Protein AF-A0A969X2L2-F1 (afdb_monomer)

Foldseek 3Di:
D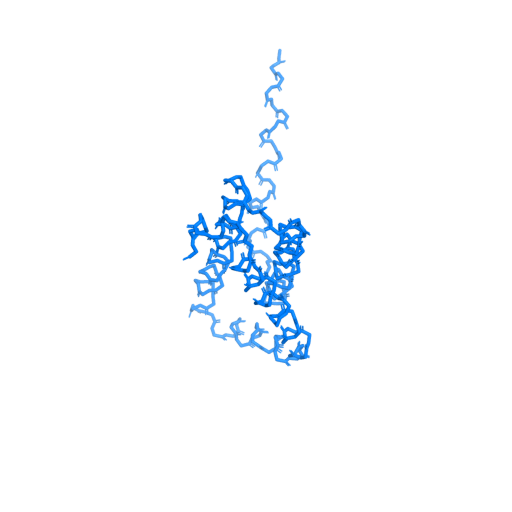DPPVVPVVVVVVVVVCVPPDALLNLLVVVLVLLVVLLVLLCVCLVVLAHDLVSLVVNVVSVVVNVVSVVVVCVVCVVPVPSVVSNVVNCVVCVVVVVVSVVSSVVSVVSCCSGHPSVSRPD

Radius of gyration: 17.99 Å; Cα contacts (8 Å, |Δi|>4): 81; chains: 1; bounding box: 37×44×44 Å

Mean predicted aligned error: 8.16 Å

Structure (mmCIF, N/CA/C/O backbone):
data_AF-A0A969X2L2-F1
#
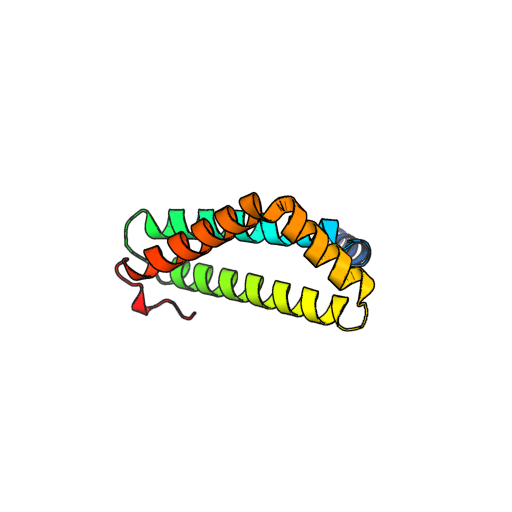_entry.id   AF-A0A969X2L2-F1
#
loop_
_atom_site.group_PDB
_atom_site.id
_atom_site.type_symbol
_atom_site.label_atom_id
_atom_site.label_alt_id
_atom_site.label_comp_id
_atom_site.label_asym_id
_atom_site.label_entity_id
_atom_site.label_seq_id
_atom_site.pdbx_PDB_ins_code
_atom_site.Cartn_x
_atom_site.Cartn_y
_atom_site.Cartn_z
_atom_site.occupancy
_atom_site.B_iso_or_equiv
_atom_site.auth_seq_id
_atom_site.auth_comp_id
_atom_site.auth_asym_id
_atom_site.auth_atom_id
_atom_site.pdbx_PDB_model_num
ATOM 1 N N . MET A 1 1 ? -21.173 38.806 -13.240 1.00 43.03 1 MET A N 1
ATOM 2 C CA . MET A 1 1 ? -20.196 37.845 -13.800 1.00 43.03 1 MET A CA 1
ATOM 3 C C . MET A 1 1 ? -19.871 36.829 -12.721 1.00 43.03 1 MET A C 1
ATOM 5 O O . MET A 1 1 ? -19.482 37.214 -11.626 1.00 43.03 1 MET A O 1
ATOM 9 N N . ASN A 1 2 ? -20.200 35.568 -12.987 1.00 36.97 2 ASN A N 1
ATOM 10 C CA . ASN A 1 2 ? -20.453 34.535 -11.984 1.00 36.97 2 ASN A CA 1
ATOM 11 C C . ASN A 1 2 ? -19.165 34.017 -11.325 1.00 36.97 2 ASN A C 1
ATOM 13 O O . ASN A 1 2 ? -18.197 33.706 -12.008 1.00 36.97 2 ASN A O 1
ATOM 17 N N . LYS A 1 3 ? -19.196 33.847 -9.997 1.00 43.66 3 LYS A N 1
ATOM 18 C CA . LYS A 1 3 ? -18.114 33.316 -9.137 1.00 43.66 3 LYS A CA 1
ATOM 19 C C . LYS A 1 3 ? -17.779 31.826 -9.373 1.00 43.66 3 LYS A C 1
ATOM 21 O O . LYS A 1 3 ? -17.090 31.215 -8.566 1.00 43.66 3 LYS A O 1
ATOM 26 N N . ILE A 1 4 ? -18.271 31.238 -10.462 1.00 50.81 4 ILE A N 1
ATOM 27 C CA . ILE A 1 4 ? -18.187 29.799 -10.759 1.00 50.81 4 ILE A CA 1
ATOM 28 C C . ILE A 1 4 ? -16.998 29.493 -11.690 1.00 50.81 4 ILE A C 1
ATOM 30 O O . ILE A 1 4 ? -16.523 28.365 -11.759 1.00 50.81 4 ILE A O 1
ATOM 34 N N . THR A 1 5 ? -16.435 30.505 -12.352 1.00 47.53 5 THR A N 1
ATOM 35 C CA . THR A 1 5 ? -15.412 30.300 -13.387 1.00 47.53 5 THR A CA 1
ATOM 36 C C . THR A 1 5 ? -14.016 29.966 -12.841 1.00 47.53 5 THR A C 1
ATOM 38 O O . THR A 1 5 ? -13.189 29.460 -13.591 1.00 47.53 5 THR A O 1
ATOM 41 N N . CYS A 1 6 ? -13.739 30.184 -11.547 1.00 43.47 6 CYS A N 1
ATOM 42 C CA . CYS A 1 6 ? -12.415 29.892 -10.972 1.00 43.47 6 CYS A CA 1
ATOM 43 C C . CYS A 1 6 ? -12.207 28.430 -10.547 1.00 43.47 6 CYS A C 1
ATOM 45 O O . CYS A 1 6 ? -11.062 28.008 -10.432 1.00 43.47 6 CYS A O 1
ATOM 47 N N . TYR A 1 7 ? -13.265 27.640 -10.339 1.00 45.50 7 TYR A N 1
ATOM 48 C CA . TYR A 1 7 ? -13.107 26.256 -9.863 1.00 45.50 7 TYR A CA 1
ATOM 49 C C . TYR A 1 7 ? -12.970 25.222 -10.986 1.00 45.50 7 TYR A C 1
ATOM 51 O O . TYR A 1 7 ? -12.451 24.133 -10.759 1.00 45.50 7 TYR A O 1
ATOM 59 N N . VAL A 1 8 ? -13.360 25.567 -12.216 1.00 46.38 8 VAL A N 1
ATOM 60 C CA . VAL A 1 8 ? -13.308 24.633 -13.354 1.00 46.38 8 VAL A CA 1
ATOM 61 C C . VAL A 1 8 ? -11.897 24.525 -13.955 1.00 46.38 8 VAL A C 1
ATOM 63 O O . VAL A 1 8 ? -11.589 23.538 -14.614 1.00 46.38 8 VAL A O 1
ATOM 66 N N . PHE A 1 9 ? -10.996 25.475 -13.678 1.00 43.97 9 PHE A N 1
ATOM 67 C CA . PHE A 1 9 ? -9.645 25.467 -14.257 1.00 43.97 9 PHE A CA 1
ATOM 68 C C . PHE A 1 9 ? -8.607 24.666 -13.448 1.00 43.97 9 PHE A C 1
ATOM 70 O O . PHE A 1 9 ? -7.576 24.277 -13.992 1.00 43.97 9 PHE A O 1
ATOM 77 N N . CYS A 1 10 ? -8.871 24.362 -12.170 1.00 45.03 10 CYS A N 1
ATOM 78 C CA . CYS A 1 10 ? -7.967 23.529 -11.363 1.00 45.03 10 CYS A CA 1
ATOM 79 C C . CYS A 1 10 ? -8.164 22.023 -11.598 1.00 45.03 10 CYS A C 1
ATOM 81 O O . CYS A 1 10 ? -7.229 21.253 -11.388 1.00 45.03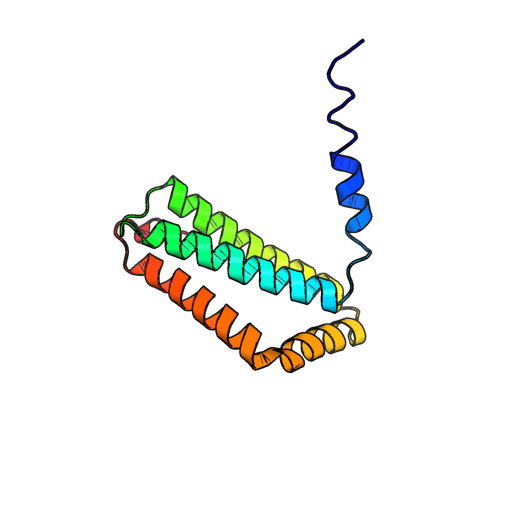 10 CYS A O 1
ATOM 83 N N . LEU A 1 11 ? -9.341 21.589 -12.069 1.00 45.94 11 LEU A N 1
ATOM 84 C CA . LEU A 1 11 ? -9.608 20.166 -12.316 1.00 45.94 11 LEU A CA 1
ATOM 85 C C . LEU A 1 11 ? -9.038 19.668 -13.655 1.00 45.94 11 LEU A C 1
ATOM 87 O O . LEU A 1 11 ? -8.695 18.496 -13.780 1.00 45.94 11 LEU A O 1
ATOM 91 N N . SER A 1 12 ? -8.885 20.545 -14.651 1.00 43.94 12 SER A N 1
ATOM 92 C CA . SER A 1 12 ? -8.387 20.170 -15.983 1.00 43.94 12 SER A CA 1
ATOM 93 C C . SER A 1 12 ? -6.862 20.031 -16.064 1.00 43.94 12 SER A C 1
ATOM 95 O O . SER A 1 12 ? -6.364 19.376 -16.979 1.00 43.94 12 SER A O 1
ATOM 97 N N . PHE A 1 13 ? -6.105 20.579 -15.106 1.00 42.47 13 PHE A N 1
ATOM 98 C CA . PHE A 1 13 ? -4.641 20.441 -15.077 1.00 42.47 13 PHE A CA 1
ATOM 99 C C . PHE A 1 13 ? -4.149 19.136 -14.432 1.00 42.47 13 PHE A C 1
ATOM 101 O O . PHE A 1 13 ? -3.029 18.709 -14.708 1.00 42.47 13 PHE A O 1
ATOM 108 N N . LEU A 1 14 ? -4.981 18.456 -13.635 1.00 48.88 14 LEU A N 1
ATOM 109 C CA . LEU A 1 14 ? -4.628 17.152 -13.056 1.00 48.88 14 LEU A CA 1
ATOM 110 C C . LEU A 1 14 ? -4.720 16.010 -14.082 1.00 48.88 14 LEU A C 1
ATOM 112 O O . LEU A 1 14 ? -3.979 15.035 -13.987 1.00 48.88 14 LEU A O 1
ATOM 116 N N . ILE A 1 15 ? -5.556 16.161 -15.114 1.00 46.44 15 ILE A N 1
ATOM 117 C CA . ILE A 1 15 ? -5.764 15.132 -16.147 1.00 46.44 15 ILE A CA 1
ATOM 118 C C . ILE A 1 15 ? -4.626 15.137 -17.192 1.00 46.44 15 ILE A C 1
ATOM 120 O O . ILE A 1 15 ? -4.343 14.114 -17.809 1.00 46.44 15 ILE A O 1
ATOM 124 N N . LEU A 1 16 ? -3.887 16.245 -17.337 1.00 42.44 16 LEU A N 1
ATOM 125 C CA . LEU A 1 16 ? -2.766 16.363 -18.286 1.00 42.44 16 LEU A CA 1
ATOM 126 C C . LEU A 1 16 ? -1.424 15.809 -17.765 1.00 42.44 16 LEU A C 1
ATOM 128 O O . LEU A 1 16 ? -0.486 15.662 -18.545 1.00 42.44 16 LEU A O 1
ATOM 132 N N . LEU A 1 17 ? -1.321 15.441 -16.481 1.00 43.41 17 LEU A N 1
ATOM 133 C CA . LEU A 1 17 ? -0.140 14.758 -15.919 1.00 43.41 17 LEU A CA 1
ATOM 134 C C . LEU A 1 17 ? -0.291 13.225 -15.875 1.00 43.41 17 LEU A C 1
ATOM 136 O O . LEU A 1 17 ? 0.684 12.515 -15.615 1.00 43.41 17 LEU A O 1
ATOM 140 N N . GLY A 1 18 ? -1.488 12.705 -16.172 1.00 43.78 18 GLY A N 1
ATOM 141 C CA . GLY A 1 18 ? -1.842 11.283 -16.071 1.00 43.78 18 GLY A CA 1
ATOM 142 C C . GLY A 1 18 ? -1.150 10.349 -17.072 1.00 43.78 18 GLY A C 1
ATOM 143 O O . GLY A 1 18 ? -1.200 9.138 -16.892 1.00 43.78 18 GLY A O 1
ATOM 144 N N . SER A 1 19 ? -0.451 10.879 -18.082 1.00 42.00 19 SER A N 1
ATOM 145 C CA . SER A 1 19 ? 0.235 10.076 -19.112 1.00 42.00 19 SER A CA 1
ATOM 146 C C . SER A 1 19 ? 1.768 10.236 -19.141 1.00 42.00 19 SER A C 1
ATOM 148 O O . SER A 1 19 ? 2.412 9.648 -20.006 1.00 42.00 19 SER A O 1
ATOM 150 N N . CYS A 1 20 ? 2.380 10.982 -18.208 1.00 55.12 20 CYS A N 1
ATOM 151 C CA . CYS A 1 20 ? 3.834 11.259 -18.202 1.00 55.12 20 CYS A CA 1
ATOM 152 C C . CYS A 1 20 ? 4.603 10.649 -17.009 1.00 55.12 20 CYS A C 1
ATOM 154 O O . CYS A 1 20 ? 5.746 11.021 -16.746 1.00 55.12 20 CYS A O 1
ATOM 156 N N . GLY A 1 21 ? 4.001 9.728 -16.251 1.00 67.38 21 GLY A N 1
ATOM 157 C CA . GLY A 1 21 ? 4.707 8.977 -15.206 1.00 67.38 21 GLY A CA 1
ATOM 158 C C . GLY A 1 21 ? 5.281 7.681 -15.770 1.00 67.38 21 GLY A C 1
ATOM 159 O O . GLY A 1 21 ? 4.519 6.868 -16.275 1.00 67.38 21 GLY A O 1
ATOM 160 N N . GLY A 1 22 ? 6.596 7.475 -15.709 1.00 87.88 22 GLY A N 1
ATOM 161 C CA . GLY A 1 22 ? 7.217 6.195 -16.072 1.00 87.88 22 GLY A CA 1
ATOM 162 C C . GLY A 1 22 ? 7.264 5.198 -14.902 1.00 87.88 22 GLY A C 1
ATOM 163 O O . GLY A 1 22 ? 6.883 5.553 -13.783 1.00 87.88 22 GLY A O 1
ATOM 164 N N . PRO A 1 23 ? 7.846 4.005 -15.113 1.00 93.31 23 PRO A N 1
ATOM 165 C CA . PRO A 1 23 ? 7.965 2.941 -14.106 1.00 93.31 23 PRO A CA 1
ATOM 166 C C . PRO A 1 23 ? 8.493 3.401 -12.742 1.00 93.31 23 PRO A C 1
ATOM 168 O O . PRO A 1 23 ? 7.938 3.086 -11.694 1.00 93.31 23 PRO A O 1
ATOM 171 N N . LYS A 1 24 ? 9.522 4.252 -12.742 1.00 93.12 24 LYS A N 1
ATOM 172 C CA . LYS A 1 24 ? 10.086 4.839 -11.517 1.00 93.12 24 LYS A CA 1
ATOM 173 C C . LYS A 1 24 ? 9.103 5.747 -10.770 1.00 93.12 24 LYS A C 1
ATOM 175 O O . LYS A 1 24 ? 9.128 5.801 -9.544 1.00 93.12 24 LYS A O 1
ATOM 180 N N . THR A 1 25 ? 8.286 6.512 -11.491 1.00 94.50 25 THR A N 1
ATOM 181 C CA . THR A 1 25 ? 7.285 7.397 -10.879 1.00 94.50 25 THR A CA 1
ATOM 182 C C . THR A 1 25 ? 6.183 6.574 -10.237 1.00 94.50 25 THR A C 1
ATOM 184 O O . THR A 1 25 ? 5.766 6.888 -9.127 1.00 94.50 25 THR A O 1
ATOM 187 N N . ASP A 1 26 ? 5.760 5.504 -10.899 1.00 95.31 26 ASP A N 1
ATOM 188 C CA . ASP A 1 26 ? 4.731 4.614 -10.376 1.00 95.31 26 ASP A CA 1
ATOM 189 C C . ASP A 1 26 ? 5.213 3.857 -9.135 1.00 95.31 26 ASP A C 1
ATOM 191 O O . ASP A 1 26 ? 4.501 3.814 -8.138 1.00 95.31 26 ASP A O 1
ATOM 195 N N . ALA A 1 27 ? 6.457 3.371 -9.118 1.00 95.62 27 ALA A N 1
ATOM 196 C CA . ALA A 1 27 ? 7.016 2.740 -7.922 1.00 95.62 27 ALA A CA 1
ATOM 197 C C . ALA A 1 27 ? 7.104 3.716 -6.732 1.00 95.62 27 ALA A C 1
ATOM 199 O O . ALA A 1 27 ? 6.826 3.353 -5.593 1.00 95.62 27 ALA A O 1
ATOM 200 N N . LYS A 1 28 ? 7.418 4.993 -6.989 1.00 95.00 28 LYS A N 1
ATOM 201 C CA . LYS A 1 28 ? 7.358 6.044 -5.959 1.00 95.00 28 LYS A CA 1
ATOM 202 C C . LYS A 1 28 ? 5.933 6.349 -5.492 1.00 95.00 28 LYS A C 1
ATOM 204 O O . LYS A 1 28 ? 5.758 6.788 -4.360 1.00 95.00 28 LYS A O 1
ATOM 209 N N . LYS A 1 29 ? 4.920 6.189 -6.350 1.00 96.00 29 LYS A N 1
ATOM 210 C CA . LYS A 1 29 ? 3.513 6.319 -5.941 1.00 96.00 29 LYS A CA 1
ATOM 211 C C . LYS A 1 29 ? 3.117 5.166 -5.023 1.00 96.00 29 LYS A C 1
ATOM 213 O O . LYS A 1 29 ? 2.575 5.444 -3.962 1.00 96.00 29 LYS A O 1
ATOM 218 N N . LEU A 1 30 ? 3.469 3.928 -5.380 1.00 97.00 30 LEU A N 1
ATOM 219 C CA . LEU A 1 30 ? 3.269 2.750 -4.530 1.00 97.00 30 LEU A CA 1
ATOM 220 C C . LEU A 1 30 ? 3.880 2.955 -3.142 1.00 97.00 30 LEU A C 1
ATOM 222 O O . LEU A 1 30 ? 3.215 2.767 -2.133 1.00 97.00 30 LEU A O 1
ATOM 226 N N . GLU A 1 31 ? 5.129 3.411 -3.093 1.00 96.88 31 GLU A N 1
ATOM 227 C CA . GLU A 1 31 ? 5.798 3.742 -1.838 1.00 96.88 31 GLU A CA 1
ATOM 228 C C . GLU A 1 31 ? 4.998 4.750 -0.992 1.00 96.88 31 GLU A C 1
ATOM 230 O O . GLU A 1 31 ? 4.808 4.541 0.205 1.00 96.88 31 GLU A O 1
ATOM 235 N N . LYS A 1 32 ? 4.505 5.836 -1.600 1.00 96.81 32 LYS A N 1
ATOM 236 C CA . LYS A 1 32 ? 3.699 6.838 -0.886 1.00 96.81 32 LYS A CA 1
ATOM 237 C C . LYS A 1 32 ? 2.367 6.278 -0.399 1.00 96.81 32 LYS A C 1
ATOM 239 O O . LYS A 1 32 ? 1.962 6.633 0.703 1.00 96.81 32 LYS A O 1
ATOM 244 N N . LEU A 1 33 ? 1.710 5.434 -1.195 1.00 97.38 33 LEU A N 1
ATOM 245 C CA . LEU A 1 33 ? 0.466 4.770 -0.805 1.00 97.38 33 LEU A CA 1
ATOM 246 C C . LEU A 1 33 ? 0.696 3.881 0.418 1.00 97.38 33 LEU A C 1
ATOM 248 O O . LEU A 1 33 ? -0.001 4.039 1.413 1.00 97.38 33 LEU A O 1
ATOM 252 N N . LEU A 1 34 ? 1.734 3.037 0.394 1.00 98.31 34 LEU A N 1
ATOM 253 C CA . LEU A 1 34 ? 2.089 2.178 1.528 1.00 98.31 34 LEU A CA 1
ATOM 254 C C . LEU A 1 34 ? 2.328 2.998 2.802 1.00 98.31 34 LEU A C 1
ATOM 256 O O . LEU A 1 34 ? 1.739 2.694 3.835 1.00 98.31 34 LEU A O 1
ATOM 260 N N . ILE A 1 35 ? 3.134 4.065 2.728 1.00 97.75 35 ILE A N 1
ATOM 261 C CA . ILE A 1 35 ? 3.419 4.939 3.880 1.00 97.75 35 ILE A CA 1
ATOM 262 C C . ILE A 1 35 ? 2.143 5.619 4.388 1.00 97.75 35 ILE A C 1
ATOM 264 O O . ILE A 1 35 ? 1.865 5.587 5.584 1.00 97.75 35 ILE A O 1
ATOM 268 N N . SER A 1 36 ? 1.369 6.228 3.486 1.00 97.50 36 SER A N 1
ATOM 269 C CA . SER A 1 36 ? 0.164 6.974 3.851 1.00 97.50 36 SER A CA 1
ATOM 270 C C . SER A 1 36 ? -0.880 6.069 4.490 1.00 97.50 36 SER A C 1
ATOM 272 O O . SER A 1 36 ? -1.474 6.447 5.493 1.00 97.50 36 SER A O 1
ATOM 274 N N . HIS A 1 37 ? -1.108 4.882 3.927 1.00 98.19 37 HIS A N 1
ATOM 275 C CA . HIS A 1 37 ? -2.093 3.950 4.463 1.00 98.19 37 HIS A CA 1
ATOM 276 C C . HIS A 1 37 ? -1.632 3.393 5.809 1.00 98.19 37 HIS A C 1
ATOM 278 O O . HIS A 1 37 ? -2.418 3.399 6.747 1.00 98.19 37 HIS A O 1
ATOM 284 N N . THR A 1 38 ? -0.353 3.009 5.930 1.00 98.44 38 THR A N 1
ATOM 285 C CA . THR A 1 38 ? 0.239 2.552 7.203 1.00 98.44 38 THR A CA 1
ATOM 286 C C . THR A 1 38 ? -0.013 3.570 8.311 1.00 98.44 38 THR A C 1
ATOM 288 O O . THR A 1 38 ? -0.534 3.219 9.363 1.00 98.44 38 THR A O 1
ATOM 291 N N . GLN A 1 39 ? 0.278 4.849 8.054 1.00 98.25 39 GLN A N 1
ATOM 292 C CA . GLN A 1 39 ? 0.081 5.906 9.042 1.00 98.25 39 GLN A CA 1
ATOM 293 C C . GLN A 1 39 ? -1.395 6.077 9.431 1.00 98.25 39 GLN A C 1
ATOM 295 O O . GLN A 1 39 ? -1.699 6.330 10.595 1.00 98.25 39 GLN A O 1
ATOM 300 N N . VAL A 1 40 ? -2.325 5.948 8.479 1.00 98.00 40 VAL A N 1
ATOM 301 C CA . VAL A 1 40 ? -3.760 6.010 8.791 1.00 98.00 40 VAL A CA 1
ATOM 302 C C . VAL A 1 40 ? -4.191 4.803 9.622 1.00 98.00 40 VAL A C 1
ATOM 304 O O . VAL A 1 40 ? -4.868 4.992 10.626 1.00 98.00 40 VAL A O 1
ATOM 307 N N . PHE A 1 41 ? -3.758 3.591 9.274 1.00 98.19 41 PHE A N 1
ATOM 308 C CA . PHE A 1 41 ? -4.070 2.381 10.039 1.00 98.19 41 PHE A CA 1
ATOM 309 C C . PHE A 1 41 ? -3.517 2.445 11.465 1.00 98.19 41 PHE A C 1
ATOM 311 O O . PHE A 1 41 ? -4.228 2.129 12.412 1.00 98.19 41 PHE A O 1
ATOM 318 N N . GLU A 1 42 ? -2.284 2.919 11.645 1.00 98.00 42 GLU A N 1
ATOM 319 C CA . GLU A 1 42 ? -1.694 3.133 12.971 1.00 98.00 42 GLU A CA 1
ATOM 320 C C . GLU A 1 42 ? -2.476 4.162 13.797 1.00 98.00 42 GLU A C 1
ATOM 322 O O . GLU A 1 42 ? -2.680 3.955 14.993 1.00 98.00 42 GLU A O 1
ATOM 327 N N . ASN A 1 43 ? -2.944 5.247 13.170 1.00 97.69 43 ASN A N 1
ATOM 328 C CA . ASN A 1 43 ? -3.754 6.254 13.855 1.00 97.69 43 ASN A CA 1
ATOM 329 C C . ASN A 1 43 ? -5.122 5.695 14.265 1.00 97.69 43 ASN A C 1
ATOM 331 O O . ASN A 1 43 ? -5.539 5.915 15.399 1.00 97.69 43 ASN A O 1
ATOM 335 N N . ILE A 1 44 ? -5.790 4.953 13.378 1.00 97.25 44 ILE A N 1
ATOM 336 C CA . ILE A 1 44 ? -7.077 4.301 13.669 1.00 97.25 44 ILE A CA 1
ATOM 337 C C . ILE A 1 44 ? -6.911 3.251 14.778 1.00 97.25 44 ILE A C 1
ATOM 339 O O . ILE A 1 44 ? -7.729 3.166 15.680 1.00 97.25 44 ILE A O 1
ATOM 343 N N . ALA A 1 45 ? -5.819 2.484 14.781 1.00 97.25 45 ALA A N 1
ATOM 344 C CA . ALA A 1 45 ? -5.570 1.476 15.812 1.00 97.25 45 ALA A CA 1
ATOM 345 C C . ALA A 1 45 ? -5.143 2.061 17.176 1.00 97.25 45 ALA A C 1
ATOM 347 O O . ALA A 1 45 ? -4.950 1.302 18.133 1.00 97.25 45 ALA A O 1
ATOM 348 N N . SER A 1 46 ? -4.916 3.377 17.271 1.00 96.88 46 SER A N 1
ATOM 349 C CA . SER A 1 46 ? -4.239 3.992 18.420 1.00 96.88 46 SER A CA 1
ATOM 350 C C . SER A 1 46 ? -5.078 4.014 19.701 1.00 96.88 46 SER A C 1
ATOM 352 O O . SER A 1 46 ? -4.521 3.851 20.788 1.00 96.88 46 SER A O 1
ATOM 354 N N . ASP A 1 47 ? -6.398 4.157 19.588 1.00 95.81 47 ASP A N 1
ATOM 355 C CA . ASP A 1 47 ? -7.338 4.136 20.715 1.00 95.81 47 ASP A CA 1
ATOM 356 C C . ASP A 1 47 ? -8.009 2.765 20.924 1.00 95.81 47 ASP A C 1
ATOM 358 O O . ASP A 1 47 ? -8.784 2.593 21.866 1.00 95.81 47 ASP A O 1
ATOM 362 N N . LYS A 1 48 ? -7.649 1.780 20.087 1.00 97.12 48 LYS A N 1
ATOM 363 C CA . LYS A 1 48 ? -8.162 0.402 20.085 1.00 97.12 48 LYS A CA 1
ATOM 364 C C . LYS A 1 48 ? -9.667 0.275 19.825 1.00 97.12 48 LYS A C 1
ATOM 366 O O . LYS A 1 48 ? -10.225 -0.782 20.121 1.00 97.12 48 LYS A O 1
ATOM 371 N N . ASN A 1 49 ? -10.301 1.283 19.229 1.00 97.56 49 ASN A N 1
ATOM 372 C CA . ASN A 1 49 ? -11.722 1.269 18.907 1.00 97.56 49 ASN A CA 1
ATOM 373 C C . ASN A 1 49 ? -11.980 1.839 17.506 1.00 97.56 49 ASN A C 1
ATOM 375 O O . ASN A 1 49 ? -11.707 3.001 17.250 1.00 97.56 49 ASN A O 1
ATOM 379 N N . ILE A 1 50 ? -12.558 1.038 16.614 1.00 97.50 50 ILE A N 1
ATOM 380 C CA . ILE A 1 50 ? -12.863 1.429 15.237 1.00 97.50 50 ILE A CA 1
ATOM 381 C C . ILE A 1 50 ? -14.336 1.808 15.138 1.00 97.50 50 ILE A C 1
ATOM 383 O O . ILE A 1 50 ? -15.231 0.966 15.233 1.00 97.50 50 ILE A O 1
ATOM 387 N N . ASN A 1 51 ? -14.599 3.085 14.877 1.00 96.44 51 ASN A N 1
ATOM 388 C CA . ASN A 1 51 ? -15.947 3.565 14.597 1.00 96.44 51 ASN A CA 1
ATOM 389 C C . ASN A 1 51 ? -16.326 3.428 13.107 1.00 96.44 51 ASN A C 1
ATOM 391 O O . ASN A 1 51 ? -15.501 3.147 12.239 1.00 96.44 51 ASN A O 1
ATOM 395 N N . GLU A 1 52 ? -17.600 3.669 12.777 1.00 96.31 52 GLU A N 1
ATOM 396 C CA . GLU A 1 52 ? -18.118 3.520 11.406 1.00 96.31 52 GLU A CA 1
ATOM 397 C C . GLU A 1 52 ? -17.399 4.415 10.374 1.00 96.31 52 GLU A C 1
ATOM 399 O O . GLU A 1 52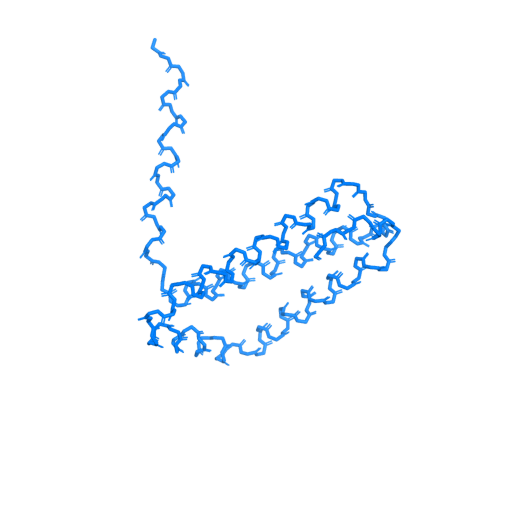 ? -17.247 4.031 9.213 1.00 96.31 52 GLU A O 1
ATOM 404 N N . GLN A 1 53 ? -16.962 5.619 10.763 1.00 96.88 53 GLN A N 1
ATOM 405 C CA . GLN A 1 53 ? -16.241 6.518 9.853 1.00 96.88 53 GLN A CA 1
ATOM 406 C C . GLN A 1 53 ? -14.831 6.001 9.575 1.00 96.88 53 GLN A C 1
ATOM 408 O O . GLN A 1 53 ? -14.384 6.042 8.431 1.00 96.88 53 GLN A O 1
ATOM 413 N N . GLU A 1 54 ? -14.159 5.481 10.598 1.00 98.00 54 GLU A N 1
ATOM 414 C CA . GLU A 1 54 ? -12.835 4.872 10.473 1.00 98.00 54 GLU A CA 1
ATOM 415 C C . GLU A 1 54 ? -12.893 3.590 9.645 1.00 98.00 54 GLU A C 1
ATOM 417 O O . GLU A 1 54 ? -12.081 3.422 8.740 1.00 98.00 54 GLU A O 1
A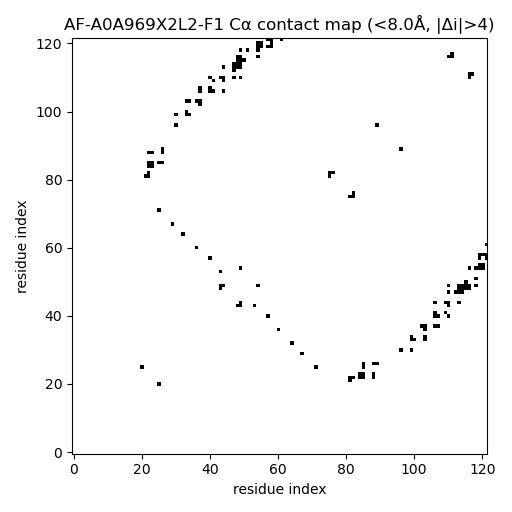TOM 422 N N . ALA A 1 55 ? -13.904 2.742 9.853 1.00 97.25 55 ALA A N 1
ATOM 423 C CA . ALA A 1 55 ? -14.110 1.549 9.035 1.00 97.25 55 ALA A CA 1
ATOM 424 C C . ALA A 1 55 ? -14.310 1.892 7.546 1.00 97.25 55 ALA A C 1
ATOM 426 O O . ALA A 1 55 ? -13.695 1.278 6.672 1.00 97.25 55 ALA A O 1
ATOM 427 N N . LYS A 1 56 ? -15.104 2.932 7.244 1.00 97.06 56 LYS A N 1
ATOM 428 C CA . LYS A 1 56 ? -15.270 3.445 5.871 1.00 97.06 56 LYS A CA 1
ATOM 429 C C . LYS A 1 56 ? -13.974 3.999 5.292 1.00 97.06 56 LYS A C 1
ATOM 431 O O . LYS A 1 56 ? -13.716 3.821 4.103 1.00 97.06 56 LYS A O 1
ATOM 436 N N . GLU A 1 57 ? -13.172 4.678 6.106 1.00 97.00 57 GLU A N 1
ATOM 437 C CA . GLU A 1 57 ? -11.875 5.185 5.670 1.00 97.00 57 GLU A CA 1
ATOM 438 C C . GLU A 1 57 ? -10.926 4.032 5.333 1.00 97.00 57 GLU A C 1
ATOM 440 O O . GLU A 1 57 ? -10.315 4.051 4.267 1.00 97.00 57 GLU A O 1
ATOM 445 N N . VAL A 1 58 ? -10.864 2.985 6.162 1.00 97.38 58 VAL A N 1
ATOM 446 C CA . VAL A 1 58 ? -10.071 1.786 5.863 1.00 97.38 58 VAL A CA 1
ATOM 447 C C . VAL A 1 58 ? -10.517 1.156 4.538 1.00 97.38 58 VAL A C 1
ATOM 449 O O . VAL A 1 58 ? -9.673 0.925 3.671 1.00 97.38 58 VAL A O 1
ATOM 452 N N . ALA A 1 59 ? -11.822 0.955 4.328 1.00 96.69 59 ALA A N 1
ATOM 453 C CA . ALA A 1 59 ? -12.354 0.412 3.075 1.00 96.69 59 ALA A CA 1
ATOM 454 C C . ALA A 1 59 ? -11.959 1.269 1.855 1.00 96.69 59 ALA A C 1
ATOM 456 O O . ALA A 1 59 ? -11.507 0.746 0.834 1.00 96.69 59 ALA A O 1
ATOM 457 N N . ARG A 1 60 ? -12.032 2.603 1.979 1.00 96.81 60 ARG A N 1
ATOM 458 C CA . ARG A 1 60 ? -11.596 3.544 0.934 1.00 96.81 60 ARG A CA 1
ATOM 459 C C . ARG A 1 60 ? -10.107 3.393 0.607 1.00 96.81 60 ARG A C 1
ATOM 461 O O . ARG A 1 60 ? -9.735 3.449 -0.564 1.00 96.81 60 ARG A O 1
ATOM 468 N N . LEU A 1 61 ? -9.251 3.210 1.613 1.00 96.56 61 LEU A N 1
ATOM 469 C CA . LEU A 1 61 ? -7.812 3.001 1.411 1.00 96.56 61 LEU A CA 1
ATOM 470 C C . LEU A 1 61 ? -7.514 1.648 0.746 1.00 96.56 61 LEU A C 1
ATOM 472 O O . LEU A 1 61 ? -6.615 1.556 -0.094 1.00 96.56 61 LEU A O 1
ATOM 476 N N . MET A 1 62 ? -8.277 0.602 1.067 1.00 95.56 62 MET A N 1
ATOM 477 C CA . MET A 1 62 ? -8.167 -0.685 0.373 1.00 95.56 62 MET A CA 1
ATOM 478 C C . MET A 1 62 ? -8.587 -0.579 -1.092 1.00 95.56 62 MET A C 1
ATOM 480 O O . MET A 1 62 ? -7.902 -1.105 -1.974 1.00 95.56 62 MET A O 1
ATOM 484 N N . GLU A 1 63 ? -9.669 0.150 -1.368 1.00 96.19 63 GLU A N 1
ATOM 485 C CA . GLU A 1 63 ? -10.111 0.428 -2.731 1.00 96.19 63 GLU A CA 1
ATOM 486 C C . GLU A 1 63 ? -9.065 1.240 -3.515 1.00 96.19 63 GLU A C 1
ATOM 488 O O . GLU A 1 63 ? -8.789 0.918 -4.670 1.00 96.19 63 GLU A O 1
ATOM 493 N N . ASP A 1 64 ? -8.416 2.228 -2.892 1.00 95.06 64 ASP A N 1
ATOM 494 C CA . ASP A 1 64 ? -7.339 3.009 -3.519 1.00 95.06 64 ASP A CA 1
ATOM 4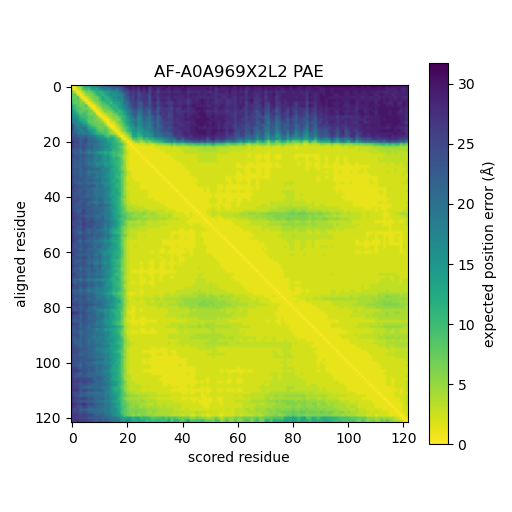95 C C . ASP A 1 64 ? -6.139 2.124 -3.906 1.00 95.06 64 ASP A C 1
ATOM 497 O O . ASP A 1 64 ? -5.665 2.158 -5.044 1.00 95.06 64 ASP A O 1
ATOM 501 N N . MET A 1 65 ? -5.701 1.232 -3.006 1.00 96.38 65 MET A N 1
ATOM 502 C CA . MET A 1 65 ? -4.629 0.271 -3.303 1.00 96.38 65 MET A CA 1
ATOM 503 C C . MET A 1 65 ? -5.023 -0.702 -4.427 1.00 96.38 65 MET A C 1
ATOM 505 O O . MET A 1 65 ? -4.226 -0.985 -5.327 1.00 96.38 65 MET A O 1
ATOM 509 N N . LYS A 1 66 ? -6.265 -1.201 -4.413 1.00 96.31 66 LYS A N 1
ATOM 510 C CA . LYS A 1 66 ? -6.805 -2.062 -5.475 1.00 96.31 66 LYS A CA 1
ATOM 511 C C . LYS A 1 66 ? -6.813 -1.342 -6.822 1.00 96.31 66 LYS A C 1
ATOM 513 O O . LYS A 1 66 ? -6.361 -1.910 -7.816 1.00 96.31 66 LYS A O 1
ATOM 518 N N . ASN A 1 67 ? -7.286 -0.099 -6.855 1.00 96.44 67 ASN A N 1
ATOM 519 C CA . ASN A 1 67 ? -7.329 0.715 -8.065 1.00 96.44 67 ASN A CA 1
ATOM 520 C C . ASN A 1 67 ? -5.923 0.988 -8.601 1.00 96.44 67 ASN A C 1
ATOM 522 O O . ASN A 1 67 ? -5.693 0.808 -9.795 1.00 96.44 67 ASN A O 1
ATOM 526 N N . PHE A 1 68 ? -4.962 1.312 -7.732 1.00 96.00 68 PHE A N 1
ATOM 527 C CA . PHE A 1 68 ? -3.564 1.454 -8.130 1.00 96.00 68 PHE A CA 1
ATOM 528 C C . PHE A 1 68 ? -3.025 0.175 -8.788 1.00 96.00 68 PHE A C 1
ATOM 530 O O . PHE A 1 68 ? -2.444 0.237 -9.871 1.00 96.00 68 PHE A O 1
ATOM 537 N N . ASN A 1 69 ? -3.258 -0.998 -8.193 1.00 94.56 69 ASN A N 1
ATOM 538 C CA . ASN A 1 69 ? -2.802 -2.268 -8.767 1.00 94.56 69 ASN A CA 1
ATOM 539 C C . ASN A 1 69 ? -3.418 -2.536 -10.150 1.00 94.56 69 ASN A C 1
ATOM 541 O O . ASN A 1 69 ? -2.696 -2.913 -11.075 1.00 94.56 69 ASN A O 1
ATOM 545 N N . LEU A 1 70 ? -4.718 -2.272 -10.317 1.00 96.31 70 LEU A N 1
ATOM 546 C CA . LEU A 1 70 ? -5.401 -2.386 -11.610 1.00 96.31 70 LEU A CA 1
ATOM 547 C C . LEU A 1 70 ? -4.845 -1.400 -12.648 1.00 96.31 70 LEU A C 1
ATOM 549 O O . LEU A 1 70 ? -4.705 -1.750 -13.822 1.00 96.31 70 LEU A O 1
ATOM 553 N N . GLU A 1 71 ? -4.503 -0.175 -12.241 1.00 94.88 71 GLU A N 1
ATOM 554 C CA . GLU A 1 71 ? -3.863 0.809 -13.117 1.00 94.88 71 GLU A CA 1
ATOM 555 C C . GLU A 1 71 ? -2.484 0.336 -13.590 1.00 94.88 71 GLU A C 1
ATOM 557 O O . GLU A 1 71 ? -2.195 0.410 -14.787 1.00 94.88 71 GLU A O 1
ATOM 562 N N . ILE A 1 72 ? -1.647 -0.178 -12.683 1.00 94.62 72 ILE A N 1
ATOM 563 C CA . ILE A 1 72 ? -0.318 -0.717 -13.006 1.00 94.62 72 ILE A CA 1
ATOM 564 C C . ILE A 1 72 ? -0.431 -1.925 -13.934 1.00 94.62 72 ILE A C 1
ATOM 566 O O . ILE A 1 72 ? 0.268 -1.979 -14.949 1.00 94.62 72 ILE A O 1
ATOM 570 N N . GLU A 1 73 ? -1.336 -2.859 -13.640 1.00 94.81 73 GLU A N 1
ATOM 571 C CA . GLU A 1 73 ? -1.585 -4.027 -14.484 1.00 94.81 73 GLU A CA 1
ATOM 572 C C . GLU A 1 73 ? -2.019 -3.603 -15.889 1.00 94.81 73 GLU A C 1
ATOM 574 O O . GLU A 1 73 ? -1.401 -3.997 -16.879 1.00 94.81 73 GLU A O 1
ATOM 579 N N . LYS A 1 74 ? -3.032 -2.738 -15.996 1.00 95.56 74 LYS A N 1
ATOM 580 C CA . LYS A 1 74 ? -3.538 -2.252 -17.285 1.00 95.56 74 LYS A CA 1
ATOM 581 C C . LYS A 1 74 ? -2.466 -1.508 -18.080 1.00 95.56 74 LYS A C 1
ATOM 583 O O . LYS A 1 74 ? -2.397 -1.655 -19.299 1.00 95.56 74 LYS A O 1
ATOM 588 N N . LYS A 1 75 ? -1.648 -0.699 -17.404 1.00 93.62 75 LYS A N 1
ATOM 589 C CA . LYS A 1 75 ? -0.601 0.114 -18.026 1.00 93.62 75 LYS A CA 1
ATOM 590 C C . LYS A 1 75 ? 0.542 -0.731 -18.580 1.00 93.62 75 LYS A C 1
ATOM 592 O O . LYS A 1 75 ? 1.010 -0.445 -19.678 1.00 93.62 75 LYS A O 1
ATOM 597 N N . TYR A 1 76 ? 0.975 -1.753 -17.844 1.00 94.50 76 TYR A N 1
ATOM 598 C CA . TYR A 1 76 ? 2.156 -2.547 -18.195 1.00 94.50 76 TYR A CA 1
ATOM 599 C C . TYR A 1 76 ? 1.852 -3.907 -18.830 1.00 94.50 76 TYR A C 1
ATOM 601 O O . TYR A 1 76 ? 2.758 -4.524 -19.382 1.00 94.50 76 TYR A O 1
ATOM 609 N N . SER A 1 77 ? 0.596 -4.360 -18.835 1.00 94.31 77 SER A N 1
ATOM 610 C CA . SER A 1 77 ? 0.165 -5.550 -19.582 1.00 94.31 77 SER A CA 1
ATOM 611 C C . SER A 1 77 ? 0.587 -5.517 -21.067 1.00 94.31 77 SER A C 1
ATOM 613 O O . SER A 1 77 ? 1.185 -6.493 -21.527 1.00 94.31 77 SER A O 1
ATOM 615 N N . PRO A 1 78 ? 0.404 -4.406 -21.817 1.00 95.00 78 PRO A N 1
ATOM 616 C CA . PRO A 1 78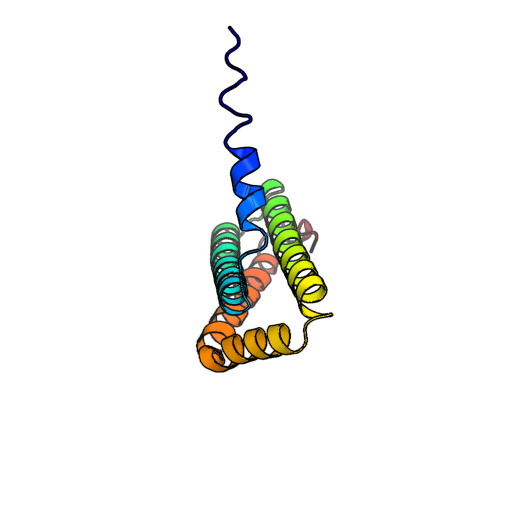 ? 0.910 -4.292 -23.187 1.00 95.00 78 PRO A CA 1
ATOM 617 C C . PRO A 1 78 ? 2.369 -3.801 -23.290 1.00 95.00 78 PRO A C 1
ATOM 619 O O . PRO A 1 78 ? 2.879 -3.685 -24.404 1.00 95.00 78 PRO A O 1
ATOM 622 N N . ASP A 1 79 ? 3.047 -3.495 -22.175 1.00 93.12 79 ASP A N 1
ATOM 623 C CA . ASP A 1 79 ? 4.405 -2.927 -22.145 1.00 93.12 79 ASP A CA 1
ATOM 624 C C . ASP A 1 79 ? 5.360 -3.751 -21.254 1.00 93.12 79 ASP A C 1
ATOM 626 O O . ASP A 1 79 ? 5.647 -3.376 -20.109 1.00 93.12 79 ASP A O 1
ATOM 630 N N . PRO A 1 80 ? 5.912 -4.863 -21.781 1.00 94.00 80 PRO A N 1
ATOM 631 C CA . PRO A 1 80 ? 6.832 -5.720 -21.036 1.00 94.00 80 PRO A CA 1
ATOM 632 C C . PRO A 1 80 ? 8.094 -4.997 -20.553 1.00 94.00 80 PRO A C 1
ATOM 634 O O . PRO A 1 80 ? 8.600 -5.309 -19.479 1.00 94.00 80 PRO A O 1
ATOM 637 N N . LYS A 1 81 ? 8.596 -4.014 -21.315 1.00 94.62 81 LYS A N 1
ATOM 638 C CA . LYS A 1 81 ? 9.789 -3.244 -20.926 1.00 94.62 81 LYS A CA 1
ATOM 639 C C . LYS A 1 81 ? 9.478 -2.307 -19.767 1.00 94.62 81 LYS A C 1
ATOM 641 O O . LYS A 1 81 ? 10.266 -2.212 -18.830 1.00 94.62 81 LYS A O 1
ATOM 646 N N . GLY A 1 82 ? 8.331 -1.633 -19.805 1.00 94.38 82 GLY A N 1
ATOM 647 C CA . GLY A 1 82 ? 7.855 -0.831 -18.682 1.00 94.38 82 GLY A CA 1
ATOM 648 C C . GLY A 1 82 ? 7.659 -1.672 -17.423 1.00 94.38 82 GLY A C 1
ATOM 649 O O . GLY A 1 82 ? 8.120 -1.268 -16.352 1.00 94.38 82 GLY A O 1
ATOM 650 N N . LYS A 1 83 ? 7.073 -2.871 -17.565 1.00 94.75 83 LYS A N 1
ATOM 651 C CA . LYS A 1 83 ? 6.926 -3.843 -16.473 1.00 94.75 83 LYS A CA 1
ATOM 652 C C . LYS A 1 83 ? 8.276 -4.223 -15.864 1.0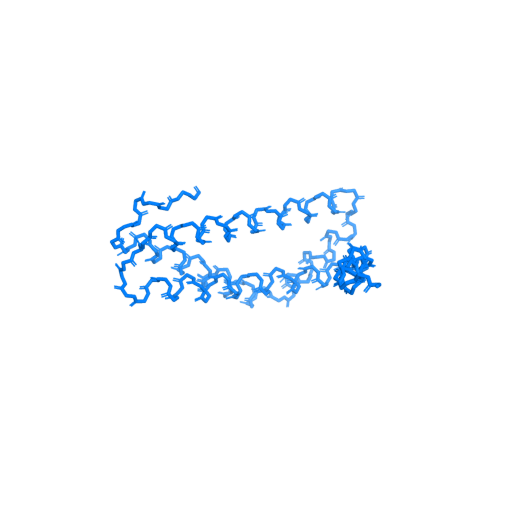0 94.75 83 LYS A C 1
ATOM 654 O O . LYS A 1 83 ? 8.470 -4.071 -14.662 1.00 94.75 83 LYS A O 1
ATOM 659 N N . GLU A 1 84 ? 9.232 -4.628 -16.696 1.00 95.06 84 GLU A N 1
ATOM 660 C CA . GLU A 1 84 ? 10.582 -5.000 -16.262 1.00 95.06 84 GLU A CA 1
ATOM 661 C C . GLU A 1 84 ? 11.291 -3.839 -15.550 1.00 95.06 84 GLU A C 1
ATOM 663 O O . GLU A 1 84 ? 11.942 -4.028 -14.525 1.00 95.06 84 GLU A O 1
ATOM 668 N N . MET A 1 85 ? 11.150 -2.608 -16.050 1.00 95.12 85 MET A N 1
ATOM 669 C CA . MET A 1 85 ? 11.721 -1.421 -15.411 1.00 95.12 85 MET A CA 1
ATOM 670 C C . MET A 1 85 ? 11.073 -1.113 -14.056 1.00 95.12 85 MET A C 1
ATOM 672 O O . MET A 1 85 ? 11.762 -0.638 -13.148 1.00 95.12 85 MET A O 1
ATOM 676 N N . PHE A 1 86 ? 9.767 -1.355 -13.921 1.00 95.00 86 PHE A N 1
ATOM 677 C CA . PHE A 1 86 ? 9.038 -1.196 -12.665 1.00 95.00 86 PHE A CA 1
ATOM 678 C C . PHE A 1 86 ? 9.541 -2.217 -11.643 1.00 95.00 86 PHE A C 1
ATOM 680 O O . PHE A 1 86 ? 10.019 -1.830 -10.577 1.00 95.00 86 PHE A O 1
ATOM 687 N N . GLU A 1 87 ? 9.557 -3.497 -12.014 1.00 95.56 87 GLU A N 1
ATOM 688 C CA . GLU A 1 87 ? 10.057 -4.598 -11.184 1.00 95.56 87 GLU A CA 1
ATOM 689 C C . GLU A 1 87 ? 11.534 -4.411 -10.819 1.00 95.56 87 GLU A C 1
ATOM 691 O O . GLU A 1 87 ? 11.914 -4.544 -9.660 1.00 95.56 87 GLU A O 1
ATOM 696 N N . THR A 1 88 ? 12.372 -3.990 -11.769 1.00 95.81 88 THR A N 1
ATOM 697 C CA . THR A 1 88 ? 13.786 -3.677 -11.517 1.00 95.81 88 THR A CA 1
ATOM 698 C C . THR A 1 88 ? 13.938 -2.568 -10.482 1.00 95.81 88 THR A C 1
ATOM 700 O O . THR A 1 88 ? 14.856 -2.611 -9.661 1.00 95.81 88 THR A O 1
ATOM 703 N N . TYR A 1 89 ? 13.075 -1.549 -10.512 1.00 95.00 89 TYR A N 1
ATOM 704 C CA . TYR A 1 89 ? 13.107 -0.500 -9.501 1.00 95.00 89 TYR A CA 1
ATOM 705 C C . TYR A 1 89 ? 12.735 -1.049 -8.123 1.00 95.00 89 TYR A C 1
ATOM 707 O O . TYR A 1 89 ? 13.421 -0.718 -7.156 1.00 95.00 89 TYR A O 1
ATOM 715 N N . LEU A 1 90 ? 11.698 -1.888 -8.032 1.00 96.31 90 LEU A N 1
ATOM 716 C CA . LEU A 1 90 ? 11.313 -2.533 -6.775 1.00 96.31 90 LEU A CA 1
ATOM 717 C C . LEU A 1 90 ? 12.450 -3.409 -6.236 1.00 96.31 90 LEU A C 1
ATOM 719 O O . LEU A 1 90 ? 12.872 -3.202 -5.105 1.00 96.31 90 LEU A O 1
ATOM 723 N N . ASN A 1 91 ? 13.032 -4.276 -7.069 1.00 97.06 91 ASN A N 1
ATOM 724 C CA . ASN A 1 91 ? 14.122 -5.183 -6.690 1.00 97.06 91 ASN A CA 1
ATOM 725 C C . ASN A 1 91 ? 15.387 -4.429 -6.251 1.00 97.06 91 ASN A C 1
ATOM 727 O O . ASN A 1 91 ? 16.034 -4.789 -5.275 1.00 97.06 91 ASN A O 1
ATOM 731 N N . LYS A 1 92 ? 15.737 -3.321 -6.918 1.00 97.50 92 LYS A N 1
ATOM 732 C CA . LYS A 1 92 ? 16.860 -2.465 -6.487 1.00 97.50 92 LYS A CA 1
ATOM 733 C C . LYS A 1 92 ? 16.634 -1.795 -5.131 1.00 97.50 92 LYS A C 1
ATOM 735 O O . LYS A 1 92 ? 17.593 -1.319 -4.534 1.00 97.50 92 LYS A O 1
ATOM 740 N N . ASN A 1 93 ? 15.385 -1.708 -4.681 1.00 96.88 93 ASN A N 1
ATOM 741 C CA . ASN A 1 93 ? 14.989 -1.124 -3.404 1.00 96.88 93 ASN A CA 1
ATOM 742 C C . ASN A 1 93 ? 14.274 -2.168 -2.527 1.00 96.88 93 ASN A C 1
ATOM 744 O O . ASN A 1 93 ? 13.428 -1.796 -1.715 1.00 96.88 93 ASN A O 1
ATOM 748 N N . GLU A 1 94 ? 14.589 -3.456 -2.705 1.00 96.81 94 GLU A N 1
ATOM 749 C CA . GLU A 1 94 ? 13.861 -4.575 -2.099 1.00 96.81 94 GLU A CA 1
ATOM 750 C C . GLU A 1 94 ? 13.767 -4.443 -0.580 1.00 96.81 94 GLU A C 1
ATOM 752 O O . GLU A 1 94 ? 12.674 -4.535 -0.038 1.00 96.81 94 GLU A O 1
ATOM 757 N N . GLU A 1 95 ? 14.872 -4.136 0.104 1.00 97.81 95 GLU A N 1
ATOM 758 C CA . GLU A 1 95 ? 14.891 -3.954 1.562 1.00 97.81 95 GLU A CA 1
ATOM 759 C C . GLU A 1 95 ? 13.883 -2.885 2.017 1.00 97.81 95 GLU A C 1
ATOM 761 O O . GLU A 1 95 ? 13.103 -3.095 2.948 1.00 97.81 95 GLU A O 1
ATOM 766 N N . ARG A 1 96 ? 13.836 -1.753 1.303 1.00 97.12 96 ARG A N 1
ATOM 767 C CA . ARG A 1 96 ? 12.906 -0.658 1.593 1.00 97.12 96 ARG A CA 1
ATOM 768 C C . ARG A 1 96 ? 11.463 -1.079 1.347 1.00 97.12 96 ARG A C 1
ATOM 770 O O . ARG A 1 96 ? 10.620 -0.843 2.204 1.00 97.12 96 ARG A O 1
ATOM 777 N N . PHE A 1 97 ? 11.162 -1.678 0.196 1.00 97.50 97 PHE A N 1
ATOM 778 C CA . PHE A 1 97 ? 9.795 -2.110 -0.107 1.00 97.50 97 PHE A CA 1
ATOM 779 C C . PHE A 1 97 ? 9.341 -3.247 0.806 1.00 97.50 97 PHE A C 1
ATOM 781 O O . PHE A 1 97 ? 8.198 -3.232 1.243 1.00 97.50 97 PHE A O 1
ATOM 788 N N . SER A 1 98 ? 10.228 -4.171 1.164 1.00 98.06 98 SER A N 1
ATOM 789 C CA . SER A 1 98 ? 9.961 -5.237 2.128 1.00 98.06 98 SER A CA 1
ATOM 790 C C . SER A 1 98 ? 9.571 -4.668 3.492 1.00 98.06 98 SER A C 1
ATOM 792 O O . SER A 1 98 ? 8.547 -5.062 4.052 1.00 98.06 98 SER A O 1
ATOM 794 N N . LEU A 1 99 ? 10.301 -3.660 3.987 1.00 98.31 99 LEU A N 1
ATOM 795 C CA . LEU A 1 99 ? 9.938 -2.957 5.219 1.00 98.31 99 LEU A CA 1
ATOM 796 C C . LEU A 1 99 ? 8.589 -2.236 5.092 1.00 98.31 99 LEU A C 1
ATOM 798 O O . LEU A 1 99 ? 7.750 -2.347 5.980 1.00 98.31 99 LEU A O 1
ATOM 802 N N . LEU A 1 100 ? 8.358 -1.523 3.985 1.00 98.31 100 LEU A N 1
ATOM 803 C CA . LEU A 1 100 ? 7.097 -0.814 3.754 1.00 98.31 100 LEU A CA 1
ATOM 804 C C . LEU A 1 100 ? 5.900 -1.767 3.699 1.00 98.31 100 LEU A C 1
ATOM 806 O O . LEU A 1 100 ? 4.884 -1.488 4.326 1.00 98.31 100 LEU A O 1
ATOM 810 N N . TYR A 1 101 ? 6.022 -2.896 2.999 1.00 98.25 101 TYR A N 1
ATOM 811 C CA . TYR A 1 101 ? 4.985 -3.925 2.969 1.00 98.25 101 TYR A CA 1
ATOM 812 C C . TYR A 1 101 ? 4.776 -4.546 4.345 1.00 98.25 101 TYR A C 1
ATOM 814 O O . TYR A 1 101 ? 3.637 -4.703 4.765 1.00 98.25 101 TYR A O 1
ATOM 822 N N . THR A 1 102 ? 5.853 -4.856 5.067 1.00 98.44 102 THR A N 1
ATOM 823 C CA . THR A 1 102 ? 5.764 -5.410 6.424 1.00 98.44 102 THR A CA 1
ATOM 824 C C . THR A 1 102 ? 5.012 -4.461 7.355 1.00 98.44 102 THR A C 1
ATOM 826 O O . THR A 1 102 ? 4.083 -4.884 8.035 1.00 98.44 102 THR A O 1
ATOM 829 N N . ASN A 1 103 ? 5.347 -3.169 7.349 1.00 98.44 103 ASN A N 1
ATOM 830 C CA . ASN A 1 103 ? 4.668 -2.170 8.177 1.00 98.44 103 ASN A CA 1
ATOM 831 C C . ASN A 1 103 ? 3.206 -1.983 7.757 1.00 98.44 103 ASN A C 1
ATOM 833 O O . ASN A 1 103 ? 2.319 -1.929 8.608 1.00 98.44 103 ASN A O 1
ATOM 837 N N . TYR A 1 104 ? 2.942 -1.947 6.452 1.00 98.50 104 TYR A N 1
ATOM 838 C CA . TYR A 1 104 ? 1.588 -1.857 5.915 1.00 98.50 104 TYR A CA 1
ATOM 839 C C . TYR A 1 104 ? 0.721 -3.047 6.346 1.00 98.50 104 TYR A C 1
ATOM 841 O O . TYR A 1 104 ? -0.371 -2.854 6.872 1.00 98.50 104 TYR A O 1
ATOM 849 N N . TYR A 1 105 ? 1.213 -4.279 6.197 1.00 97.81 105 TYR A N 1
ATOM 850 C CA . TYR A 1 105 ? 0.460 -5.464 6.604 1.00 97.81 105 TYR A CA 1
ATOM 851 C C . TYR A 1 105 ? 0.316 -5.565 8.120 1.00 97.81 105 TYR A C 1
ATOM 853 O O . TYR A 1 105 ? -0.771 -5.871 8.590 1.00 97.81 105 TYR A O 1
ATOM 861 N N . ASN A 1 106 ? 1.361 -5.267 8.893 1.00 98.25 106 ASN A N 1
ATOM 862 C CA . ASN A 1 106 ? 1.270 -5.293 10.352 1.00 98.25 106 ASN A CA 1
ATOM 863 C C . ASN A 1 106 ? 0.277 -4.248 10.875 1.00 98.25 106 ASN A C 1
ATOM 865 O O . ASN A 1 106 ? -0.521 -4.557 11.751 1.00 98.25 106 ASN A O 1
ATOM 869 N N . SER A 1 107 ? 0.288 -3.029 10.329 1.00 97.94 107 SER A N 1
ATOM 870 C CA . SER A 1 107 ? -0.666 -1.984 10.722 1.00 97.94 107 SER A CA 1
ATOM 871 C C . SER A 1 107 ? -2.104 -2.343 10.341 1.00 97.94 107 SER A C 1
ATOM 873 O O . SER A 1 107 ? -2.995 -2.162 11.163 1.00 97.94 107 SER A O 1
ATOM 875 N N . LEU A 1 108 ? -2.326 -2.935 9.161 1.00 97.25 108 LEU A N 1
ATOM 876 C CA . LEU A 1 108 ? -3.630 -3.477 8.770 1.00 97.25 108 LEU A CA 1
ATOM 877 C C . LEU A 1 108 ? -4.078 -4.613 9.702 1.00 97.25 108 LEU A C 1
ATOM 879 O O . LEU A 1 108 ? -5.216 -4.618 10.155 1.00 97.25 108 LEU A O 1
ATOM 883 N N . LEU A 1 109 ? -3.192 -5.560 10.022 1.00 96.69 109 LEU A N 1
ATOM 884 C CA . LEU A 1 109 ? -3.500 -6.669 10.930 1.00 96.69 109 LEU A CA 1
ATOM 885 C C . LEU A 1 109 ? -3.844 -6.175 12.339 1.00 96.69 109 LEU A C 1
ATOM 887 O O . LEU A 1 109 ? -4.782 -6.681 12.943 1.00 96.69 109 LEU A O 1
ATOM 891 N N . ASN A 1 110 ? -3.162 -5.137 12.827 1.00 97.25 110 ASN A N 1
ATOM 892 C CA . ASN A 1 110 ? -3.448 -4.535 14.130 1.00 97.25 110 ASN A CA 1
ATOM 893 C C . ASN A 1 110 ? -4.865 -3.944 14.230 1.00 97.25 110 ASN A C 1
ATOM 895 O O . ASN A 1 110 ? -5.373 -3.794 15.342 1.00 97.25 110 ASN A O 1
ATOM 899 N N . LEU A 1 111 ? -5.509 -3.604 13.105 1.00 97.81 111 LEU A N 1
ATOM 900 C CA . LEU A 1 111 ? -6.905 -3.156 13.105 1.00 97.81 111 LEU A CA 1
ATOM 901 C C . LEU A 1 111 ? -7.857 -4.275 13.544 1.00 97.81 111 LEU A C 1
ATOM 903 O O . LEU A 1 111 ? -8.849 -3.995 14.209 1.00 97.81 111 LEU A O 1
ATOM 907 N N . PHE A 1 112 ? -7.540 -5.538 13.250 1.00 96.38 112 PHE A N 1
ATOM 908 C CA . PHE A 1 112 ? -8.356 -6.685 13.666 1.00 96.38 112 PHE A CA 1
ATOM 909 C C . PHE A 1 112 ? -8.294 -6.959 15.175 1.00 96.38 112 PHE A C 1
ATOM 911 O O . PHE A 1 112 ? -9.181 -7.616 15.712 1.00 96.38 112 PHE A O 1
ATOM 918 N N . ASP A 1 113 ? -7.293 -6.412 15.869 1.00 96.25 113 ASP A N 1
ATOM 919 C CA . ASP A 1 113 ? -7.188 -6.472 17.331 1.00 96.25 113 ASP A CA 1
ATOM 920 C C . ASP A 1 113 ? -7.969 -5.343 18.037 1.00 96.25 113 ASP A C 1
ATOM 922 O O . ASP A 1 113 ? -7.897 -5.218 19.263 1.00 96.25 113 ASP A O 1
ATOM 926 N N . CYS A 1 114 ? -8.665 -4.479 17.291 1.00 97.44 114 CYS A N 1
ATOM 927 C CA . CYS A 1 114 ? -9.444 -3.370 17.841 1.00 97.44 114 CYS A CA 1
ATOM 928 C C . CYS A 1 114 ? -10.918 -3.759 18.042 1.00 97.44 114 CYS A C 1
ATOM 930 O O . CYS A 1 114 ? -11.469 -4.577 17.299 1.00 97.44 114 CYS A O 1
ATOM 932 N N . GLU A 1 115 ? -11.570 -3.145 19.033 1.00 96.81 115 GLU A N 1
ATOM 933 C CA . GLU A 1 115 ? -13.031 -3.197 19.166 1.00 96.81 115 GLU A CA 1
ATOM 934 C C . GLU A 1 115 ? -13.674 -2.550 17.929 1.00 96.81 115 GLU A C 1
ATOM 936 O O . GLU A 1 115 ? -13.153 -1.563 17.415 1.00 96.81 115 GLU A O 1
ATOM 941 N N . GLY A 1 116 ? -14.765 -3.119 17.407 1.00 94.75 116 GLY A N 1
ATOM 942 C CA . GLY A 1 116 ? -15.421 -2.620 16.194 1.00 94.75 116 GLY A CA 1
ATOM 943 C C . GLY A 1 116 ? -14.781 -3.081 14.880 1.00 94.75 116 GLY A C 1
ATOM 944 O O . GLY A 1 116 ? -15.242 -2.675 13.808 1.00 94.75 116 GLY A O 1
ATOM 945 N N . SER A 1 117 ? -13.753 -3.937 14.925 1.00 95.69 117 SER A N 1
ATOM 946 C CA . SER A 1 117 ? -13.090 -4.483 13.733 1.00 95.69 117 SER A CA 1
ATOM 947 C C . SER A 1 117 ? -14.004 -5.342 12.853 1.00 95.69 117 SER A C 1
ATOM 949 O O . SER A 1 117 ? -13.761 -5.467 11.655 1.00 95.69 117 SER A O 1
ATOM 951 N N . GLU A 1 118 ? -15.110 -5.859 13.391 1.00 94.12 118 GLU A N 1
ATOM 952 C CA . GLU A 1 118 ? -16.156 -6.546 12.629 1.00 94.12 118 GLU A CA 1
ATOM 953 C C . GLU A 1 118 ? -16.862 -5.650 11.597 1.00 94.12 118 GLU A C 1
ATOM 955 O O . GLU A 1 118 ? -17.538 -6.161 10.706 1.00 94.12 118 GLU A O 1
ATOM 960 N N . ASN A 1 119 ? -16.702 -4.325 11.702 1.00 92.38 119 ASN A N 1
ATOM 961 C CA . ASN A 1 119 ? -17.238 -3.357 10.744 1.00 92.38 119 ASN A CA 1
ATOM 962 C C . ASN A 1 119 ? -16.303 -3.113 9.546 1.00 92.38 119 ASN A C 1
ATOM 964 O O . ASN A 1 119 ? -16.672 -2.375 8.631 1.00 92.38 119 ASN A O 1
ATOM 968 N N . LEU A 1 120 ? -15.093 -3.685 9.549 1.00 92.38 120 LEU A N 1
ATOM 969 C CA . LEU A 1 120 ? -14.151 -3.581 8.439 1.00 92.38 120 LEU A CA 1
ATOM 970 C C . LEU A 1 120 ? -14.629 -4.444 7.260 1.00 92.38 120 LEU A C 1
ATOM 972 O O . LEU A 1 120 ? -14.619 -5.671 7.331 1.00 92.38 120 LEU A O 1
ATOM 976 N N . ASP A 1 121 ? -15.020 -3.790 6.166 1.00 84.94 121 ASP A N 1
ATOM 977 C CA . ASP A 1 121 ? -15.358 -4.429 4.887 1.00 84.94 121 ASP A CA 1
ATOM 978 C C . ASP A 1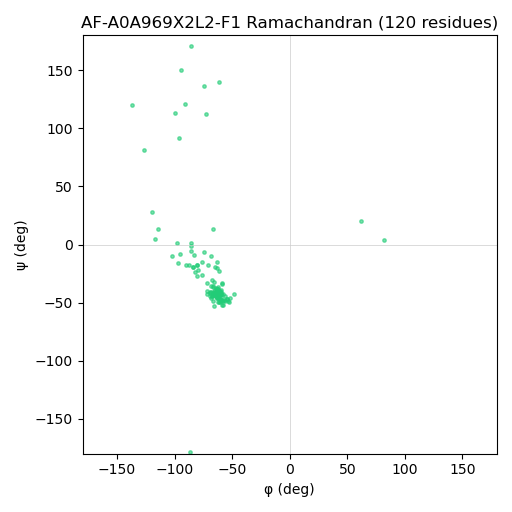 121 ? -14.126 -4.377 3.967 1.00 84.94 121 ASP A C 1
ATOM 980 O O . ASP A 1 121 ? -13.863 -3.359 3.317 1.00 84.94 121 ASP A O 1
ATOM 984 N N . LEU A 1 122 ? -13.305 -5.434 4.023 1.00 79.38 122 LEU A N 1
ATOM 985 C CA . LEU A 1 122 ? -11.972 -5.539 3.404 1.00 79.38 122 LEU A CA 1
ATOM 986 C C . LEU A 1 122 ? -11.935 -6.540 2.244 1.00 79.38 122 LEU A C 1
ATOM 988 O O . LEU A 1 122 ? -12.453 -7.668 2.412 1.00 79.38 122 LEU A O 1
#

Nearest PDB structures (foldseek):
  3lg7-assembly1_B  TM=6.119E-01  e=2.565E+00  synthetic construct

Sequence (122 aa):
MNKITCYVFCLSFLILLGSCGGPKTDAKKLEKLLISHTQVFENIASDKNINEQEAKEVARLMEDMKNFNLEIEKKYSPDPKGKEMFETYLNKNEERFSLLYTNYYNSLLNLFDCEGSENLDL

pLDDT: mean 87.41, std 19.15, range [36.97, 98.5]

Solvent-accessible surface area (backbone atoms only — not comparable to full-atom values): 6766 Å² total; per-residue (Å²): 134,74,93,65,70,73,66,64,63,66,63,61,60,62,65,74,56,73,82,76,65,52,38,68,51,50,53,54,48,51,53,49,51,38,54,54,50,25,54,50,34,46,58,51,40,64,80,40,53,42,49,76,69,53,26,52,49,52,32,51,52,52,50,50,54,52,50,51,52,53,50,52,49,66,64,27,70,87,29,65,66,50,38,50,49,30,52,50,52,49,62,77,38,38,73,59,52,50,48,42,50,50,49,27,51,51,25,55,54,48,36,67,78,20,49,53,35,89,62,54,67,127

Secondary structure (DSSP, 8-state):
--TTTTTHHHHHHHHTTTT---HHHHHHHHHHHHHHHHHHHHHHTTSSB--HHHHHHHHHHHHHHHHHHHHHHHHHTT-HHHHHHHHHHHHHTHHHHHHHHHHHHHHHHHHTTSBTGGG---